Protein AF-A0A8B6F0G3-F1 (afdb_monomer_lite)

Sequence (150 aa):
MNGSKSFSSPQLLGNAYDHCHSFLTDDELFGILKAAKFDYAIVDYAPFVCYEILANKLSLPFILSSAHCDPSLHRTPFNPAYMPVLWSGYTEKMAFLERMINTVLYTIHLIKPTMPSFGNLVDKYVPKKPFMSNSELKSSVLLHIIEEGF

Secondary structure (DSSP, 8-state):
--------HHHHHHHHHHHHHHHHT-HHHHHHHHHHT-S-EEEE--TT-HHHHHHHHTT--EEEEESS--TTTS-----TTTSPPTTS---S---HHHHHHHHHHHHHHHHS-SS----SHHHHH-TTS----HHHHHHT-S-EEE----

Organism: Mytilus galloprovincialis (NCBI:txid29158)

InterPro domains:
  IPR002213 UDP-glucuronosyl/UDP-glucosyltransferase [PF00201] (15-106)
  IPR050271 UDP-glycosyltransferase [PTHR48043] (17-137)

pLDDT: mean 70.91, std 16.56, range [28.5, 93.44]

Structure (mmCIF, N/CA/C/O backbone):
data_AF-A0A8B6F0G3-F1
#
_entry.id   AF-A0A8B6F0G3-F1
#
loop_
_atom_site.group_PDB
_atom_site.id
_atom_site.type_symbol
_atom_site.label_atom_id
_atom_site.label_alt_id
_atom_site.label_comp_id
_atom_site.label_asym_id
_atom_site.label_entity_id
_atom_site.label_seq_id
_atom_site.pdbx_PDB_ins_code
_atom_site.Cartn_x
_atom_site.Cartn_y
_atom_site.Cartn_z
_atom_site.occupancy
_atom_site.B_iso_or_equiv
_atom_site.auth_seq_id
_atom_site.auth_comp_id
_atom_site.auth_asym_id
_atom_site.auth_atom_id
_atom_site.pdbx_PDB_model_num
ATOM 1 N N . MET A 1 1 ? -6.217 17.014 -32.799 1.00 32.78 1 MET A N 1
ATOM 2 C CA . MET A 1 1 ? -5.733 17.797 -31.643 1.00 32.78 1 MET A CA 1
ATOM 3 C C . MET A 1 1 ? -6.685 17.556 -30.485 1.00 32.78 1 MET A C 1
ATOM 5 O O . MET A 1 1 ? -7.748 18.150 -30.463 1.00 32.78 1 MET A O 1
ATOM 9 N N . ASN A 1 2 ? -6.363 16.636 -29.580 1.00 28.50 2 ASN A N 1
ATOM 10 C CA . ASN A 1 2 ? -6.977 16.592 -28.256 1.00 28.50 2 ASN A CA 1
ATOM 11 C C . ASN A 1 2 ? -5.899 16.079 -27.310 1.00 28.50 2 ASN A C 1
ATOM 13 O O . ASN A 1 2 ? -5.393 14.973 -27.482 1.00 28.50 2 ASN A O 1
ATOM 17 N N . GLY A 1 3 ? -5.448 16.975 -26.435 1.00 31.20 3 GLY A N 1
ATOM 18 C CA . GLY A 1 3 ? -4.259 16.799 -25.620 1.00 31.20 3 GLY A CA 1
ATOM 19 C C . GLY A 1 3 ? -4.415 15.624 -24.670 1.00 31.20 3 GLY A C 1
ATOM 20 O O . GLY A 1 3 ? -5.228 15.670 -23.748 1.00 31.20 3 GLY A O 1
ATOM 21 N N . SER A 1 4 ? -3.588 14.601 -24.873 1.00 32.34 4 SER A N 1
ATOM 22 C CA . SER A 1 4 ? -3.201 13.665 -23.829 1.00 32.34 4 SER A CA 1
ATOM 23 C C . SER A 1 4 ? -2.630 14.491 -22.679 1.00 32.34 4 SER A C 1
ATOM 25 O O . SER A 1 4 ? -1.503 14.988 -22.760 1.00 32.34 4 SER A O 1
ATOM 27 N N . LYS A 1 5 ? -3.436 14.723 -21.639 1.00 35.50 5 LYS A N 1
ATOM 28 C CA . LYS A 1 5 ? -2.950 15.330 -20.403 1.00 35.50 5 LYS A CA 1
ATOM 29 C C . LYS A 1 5 ? -1.863 14.402 -19.873 1.00 35.50 5 LYS A C 1
ATOM 31 O O . LYS A 1 5 ? -2.155 13.291 -19.445 1.00 35.50 5 LYS A O 1
ATOM 36 N N . SER A 1 6 ? -0.615 14.846 -19.997 1.00 38.31 6 SER A N 1
ATOM 37 C CA . SER A 1 6 ? 0.548 14.180 -19.426 1.00 38.31 6 SER A CA 1
ATOM 38 C C . SER A 1 6 ? 0.308 14.042 -17.926 1.00 38.31 6 SER A C 1
ATOM 40 O O . SER A 1 6 ? 0.235 15.033 -17.199 1.00 38.31 6 SER A O 1
ATOM 42 N N . PHE A 1 7 ? 0.070 12.809 -17.496 1.00 39.47 7 PHE A N 1
ATOM 43 C CA . PHE A 1 7 ? -0.225 12.447 -16.122 1.00 39.47 7 PHE A CA 1
ATOM 44 C C . PHE A 1 7 ? 1.086 12.465 -15.336 1.00 39.47 7 PHE A C 1
ATOM 46 O O . PHE A 1 7 ? 1.816 11.480 -15.271 1.00 39.47 7 PHE A O 1
ATOM 53 N N . SER A 1 8 ? 1.450 13.638 -14.823 1.00 36.03 8 SER A N 1
ATOM 54 C CA . SER A 1 8 ? 2.697 13.824 -14.088 1.00 36.03 8 SER A CA 1
ATOM 55 C C . SER A 1 8 ? 2.606 13.187 -12.696 1.00 36.03 8 SER A C 1
ATOM 57 O O . SER A 1 8 ? 1.748 13.562 -11.892 1.00 36.03 8 SER A O 1
ATOM 59 N N . SER A 1 9 ? 3.533 12.273 -12.400 1.00 47.19 9 SER A N 1
ATOM 60 C CA . SER A 1 9 ? 3.663 11.510 -11.147 1.00 47.19 9 SER A CA 1
ATOM 61 C C . SER A 1 9 ? 3.562 12.290 -9.816 1.00 47.19 9 SER A C 1
ATOM 63 O O . SER A 1 9 ? 3.089 11.694 -8.849 1.00 47.19 9 SER A O 1
ATOM 65 N N . PRO A 1 10 ? 3.908 13.592 -9.697 1.00 44.97 10 PRO A N 1
ATOM 66 C CA . PRO A 1 10 ? 3.773 14.317 -8.427 1.00 44.97 10 PRO A CA 1
ATOM 67 C C . PRO A 1 10 ? 2.319 14.632 -8.036 1.00 44.97 10 PRO A C 1
ATOM 69 O O . PRO A 1 10 ? 2.004 14.704 -6.852 1.00 44.97 10 PRO A O 1
ATOM 72 N N . GLN A 1 11 ? 1.421 14.805 -9.013 1.00 48.41 11 GLN A N 1
ATOM 73 C CA . GLN A 1 11 ? 0.009 15.152 -8.764 1.00 48.41 11 GLN A CA 1
ATOM 74 C C . GLN A 1 11 ? -0.790 13.939 -8.266 1.00 48.41 11 GLN A C 1
ATOM 76 O O . GLN A 1 11 ? -1.643 14.063 -7.394 1.00 48.41 11 GLN A O 1
ATOM 81 N N . LEU A 1 12 ? -0.450 12.753 -8.773 1.00 51.72 12 LEU A N 1
ATOM 82 C CA . LEU A 1 12 ? -0.933 11.457 -8.290 1.00 51.72 12 LEU A CA 1
ATOM 83 C C . LEU A 1 12 ? -0.688 11.259 -6.789 1.00 51.72 12 LEU A C 1
ATOM 85 O O . LEU A 1 12 ? -1.574 10.822 -6.061 1.00 51.72 12 LEU A O 1
ATOM 89 N N . LEU A 1 13 ? 0.526 11.589 -6.343 1.00 54.00 13 LEU A N 1
ATOM 90 C CA . LEU A 1 13 ? 0.979 11.368 -4.972 1.00 54.00 13 LEU A CA 1
ATOM 91 C C . LEU A 1 13 ? 0.310 12.313 -3.969 1.00 54.00 13 LEU A C 1
ATOM 93 O O . LEU A 1 13 ? -0.050 11.874 -2.879 1.00 54.00 13 LEU A O 1
ATOM 97 N N . GLY A 1 14 ? 0.109 13.582 -4.342 1.00 59.53 14 GLY A N 1
ATOM 98 C CA . GLY A 1 14 ? -0.626 14.546 -3.514 1.00 59.53 14 GLY A CA 1
ATOM 99 C C . GLY A 1 14 ? -2.089 14.142 -3.321 1.00 59.53 14 GLY A C 1
ATOM 100 O O . GLY A 1 14 ? -2.558 14.036 -2.191 1.00 59.53 14 GLY A O 1
ATOM 101 N N . ASN A 1 15 ? -2.771 13.793 -4.417 1.00 65.56 15 ASN A N 1
ATOM 102 C CA . ASN A 1 15 ? -4.175 13.376 -4.379 1.00 65.56 15 ASN A CA 1
ATOM 103 C C . ASN A 1 15 ? -4.394 12.111 -3.537 1.00 65.56 15 ASN A C 1
ATOM 105 O O . ASN A 1 15 ? -5.411 11.979 -2.861 1.00 65.56 15 ASN A O 1
ATOM 109 N N . ALA A 1 16 ? -3.444 11.176 -3.569 1.00 67.69 16 ALA A N 1
ATOM 110 C CA . ALA A 1 16 ? -3.548 9.940 -2.810 1.00 67.69 16 ALA A CA 1
ATOM 111 C C . ALA A 1 16 ? -3.417 10.147 -1.294 1.00 67.69 16 ALA A C 1
ATOM 113 O O . ALA A 1 16 ? -4.146 9.513 -0.532 1.00 67.69 16 ALA A O 1
ATOM 114 N N . TYR A 1 17 ? -2.530 11.044 -0.847 1.00 75.38 17 TYR A N 1
ATOM 115 C CA . TYR A 1 17 ? -2.412 11.379 0.574 1.00 75.38 17 TYR A CA 1
ATOM 116 C C . TYR A 1 17 ? -3.685 12.049 1.098 1.00 75.38 17 TYR A C 1
ATOM 118 O O . TYR A 1 17 ? -4.180 11.666 2.157 1.00 75.38 17 TYR A O 1
ATOM 126 N N . ASP A 1 18 ? -4.239 13.006 0.353 1.00 78.81 18 ASP A N 1
ATOM 127 C CA . ASP A 1 18 ? -5.466 13.697 0.757 1.00 78.81 18 ASP A CA 1
ATOM 128 C C . ASP A 1 18 ? -6.652 12.729 0.807 1.00 78.81 18 ASP A C 1
ATOM 130 O O . ASP A 1 18 ? -7.406 12.719 1.779 1.00 78.81 18 ASP A O 1
ATOM 134 N N . HIS A 1 19 ? -6.760 11.834 -0.181 1.00 78.69 19 HIS A N 1
ATOM 135 C CA . HIS A 1 19 ? -7.772 10.781 -0.188 1.00 78.69 19 HIS A CA 1
ATOM 136 C C . HIS A 1 19 ? -7.639 9.847 1.023 1.00 78.69 19 HIS A C 1
ATOM 138 O O . HIS A 1 19 ? -8.616 9.582 1.722 1.00 78.69 19 HIS A O 1
ATOM 144 N N . CYS A 1 20 ? -6.414 9.406 1.316 1.00 81.12 20 CYS A N 1
ATOM 145 C CA . CYS A 1 20 ? -6.098 8.602 2.492 1.00 81.12 20 CYS A CA 1
ATOM 146 C C . CYS A 1 20 ? -6.469 9.314 3.795 1.00 81.12 20 CYS A C 1
ATOM 148 O O . CYS A 1 20 ? -7.050 8.712 4.695 1.00 81.12 20 CYS A O 1
ATOM 150 N N . HIS A 1 21 ? -6.142 10.605 3.898 1.00 84.38 21 HIS A N 1
ATOM 151 C CA . HIS A 1 21 ? -6.440 11.410 5.070 1.00 84.38 21 HIS A CA 1
ATOM 152 C C . HIS A 1 21 ? -7.946 11.508 5.297 1.00 84.38 21 HIS A C 1
A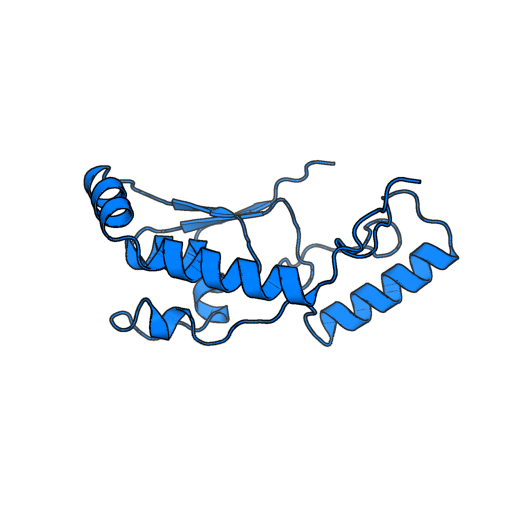TOM 154 O O . HIS A 1 21 ? -8.402 11.111 6.366 1.00 84.38 21 HIS A O 1
ATOM 160 N N . SER A 1 22 ? -8.704 11.955 4.290 1.00 84.38 22 SER A N 1
ATOM 161 C CA . SER A 1 22 ? -10.162 12.082 4.377 1.00 84.38 22 SER A CA 1
ATOM 162 C C . SER A 1 22 ? -10.818 10.766 4.785 1.00 84.38 22 SER A C 1
ATOM 164 O O . SER A 1 22 ? -11.647 10.750 5.690 1.00 84.38 22 SER A O 1
ATOM 166 N N . PHE A 1 23 ? -10.382 9.660 4.183 1.00 85.31 23 PHE A N 1
ATOM 167 C CA . PHE A 1 23 ? -10.899 8.327 4.468 1.00 85.31 23 PHE A CA 1
ATOM 168 C C . PHE A 1 23 ? -10.599 7.856 5.901 1.00 85.31 23 PHE A C 1
ATOM 170 O O . PHE A 1 23 ? -11.465 7.310 6.581 1.00 85.31 23 PHE A O 1
ATOM 177 N N . LEU A 1 24 ? -9.388 8.103 6.410 1.00 86.94 24 LEU A N 1
ATOM 178 C CA . LEU A 1 24 ? -8.988 7.703 7.766 1.00 86.94 24 LEU A CA 1
ATOM 179 C C . LEU A 1 24 ? -9.581 8.587 8.876 1.00 86.94 24 LEU A C 1
ATOM 181 O O . LEU A 1 24 ? -9.561 8.186 10.049 1.00 86.94 24 LEU A O 1
ATOM 185 N N . THR A 1 25 ? -10.105 9.764 8.530 1.00 88.38 25 THR A N 1
ATOM 186 C CA . THR A 1 25 ? -10.754 10.706 9.458 1.00 88.38 25 THR A CA 1
ATOM 187 C C . THR A 1 25 ? -12.283 10.688 9.416 1.00 88.38 25 THR A C 1
ATOM 189 O O . THR A 1 25 ? -12.901 11.428 10.172 1.00 88.38 25 THR A O 1
ATOM 192 N N . ASP A 1 26 ? -12.899 9.866 8.565 1.00 90.00 26 ASP A N 1
ATOM 193 C CA . ASP A 1 26 ? -14.359 9.797 8.426 1.00 90.00 26 ASP A CA 1
ATOM 194 C C . ASP A 1 26 ? -15.008 8.967 9.549 1.00 90.00 26 ASP A C 1
ATOM 196 O O . ASP A 1 26 ? -15.114 7.741 9.475 1.00 90.00 26 ASP A O 1
ATOM 200 N N . ASP A 1 27 ? -15.445 9.637 10.615 1.00 89.25 27 ASP A N 1
ATOM 201 C CA . ASP A 1 27 ? -16.064 8.982 11.771 1.00 89.25 27 ASP A CA 1
ATOM 202 C C . ASP A 1 27 ? -17.416 8.310 11.459 1.00 89.25 27 ASP A C 1
ATOM 204 O O . ASP A 1 27 ? -17.762 7.322 12.116 1.00 89.25 27 ASP A O 1
ATOM 208 N N . GLU A 1 28 ? -18.165 8.788 10.457 1.00 92.88 28 GLU A N 1
ATOM 209 C CA . GLU A 1 28 ? -19.439 8.184 10.042 1.00 92.88 28 GLU A CA 1
ATOM 210 C C . GLU A 1 28 ? -19.188 6.805 9.425 1.00 92.88 28 GLU A C 1
ATOM 212 O O . GLU A 1 28 ? -19.789 5.807 9.843 1.00 92.88 28 GLU A O 1
ATOM 217 N N . LEU A 1 29 ? -18.210 6.726 8.519 1.00 89.81 29 LEU A N 1
ATOM 218 C CA . LEU A 1 29 ? -17.751 5.470 7.938 1.00 89.81 29 LEU A CA 1
ATOM 219 C C . LEU A 1 29 ? -17.307 4.480 9.025 1.00 89.81 29 LEU A C 1
ATOM 221 O O . LEU A 1 29 ? -17.733 3.321 9.023 1.00 89.81 29 LEU A O 1
ATOM 225 N N . PHE A 1 30 ? -16.489 4.918 9.990 1.00 89.62 30 PHE A N 1
ATOM 226 C CA . PHE A 1 30 ? -16.067 4.050 11.098 1.00 89.62 30 PHE A CA 1
ATOM 227 C C . PHE A 1 30 ? -17.247 3.577 11.955 1.00 89.62 30 PHE A C 1
ATOM 229 O O . PHE A 1 30 ? -17.213 2.450 12.456 1.00 89.62 30 PHE A O 1
ATOM 236 N N . GLY A 1 31 ? -18.277 4.406 12.135 1.00 90.69 31 GLY A N 1
ATOM 237 C CA . GLY A 1 31 ? -19.507 4.034 12.830 1.00 90.69 31 GLY A CA 1
ATOM 238 C C . GLY A 1 31 ? -20.240 2.892 12.127 1.00 90.69 31 GLY A C 1
ATOM 239 O O . GLY A 1 31 ? -20.549 1.878 12.758 1.00 90.69 31 GLY A O 1
ATOM 240 N N . ILE A 1 32 ? -20.439 3.018 10.813 1.00 92.94 32 ILE A N 1
ATOM 241 C CA . ILE A 1 32 ? -21.101 2.005 9.979 1.00 92.94 32 ILE A CA 1
ATOM 242 C C . ILE A 1 32 ? -20.307 0.693 9.986 1.00 92.94 32 ILE A C 1
ATOM 244 O O . ILE A 1 32 ? -20.866 -0.372 10.254 1.00 92.94 32 ILE A O 1
ATOM 248 N N . LEU A 1 33 ? -18.991 0.760 9.760 1.00 91.12 33 LEU A N 1
ATOM 249 C CA . LEU A 1 33 ? -18.130 -0.425 9.700 1.00 91.12 33 LEU A CA 1
ATOM 250 C C . LEU A 1 33 ? -18.063 -1.170 11.041 1.00 91.12 33 LEU A C 1
ATOM 252 O O . LEU A 1 33 ? -18.080 -2.400 11.063 1.00 91.12 33 LEU A O 1
ATOM 256 N N . LYS A 1 34 ? -18.041 -0.450 12.172 1.00 89.69 34 LYS A N 1
ATOM 257 C CA . LYS A 1 34 ? -18.102 -1.071 13.508 1.00 89.69 34 LYS A CA 1
ATOM 258 C C . LYS A 1 34 ? -19.463 -1.700 13.792 1.00 89.69 34 LYS A C 1
ATOM 260 O O . LYS A 1 34 ? -19.517 -2.771 14.394 1.00 89.69 34 LYS A O 1
ATOM 265 N N . ALA A 1 35 ? -20.552 -1.055 13.375 1.00 92.88 35 ALA A N 1
ATOM 266 C CA . ALA A 1 35 ? -21.903 -1.577 13.565 1.00 92.88 35 ALA A CA 1
ATOM 267 C C . ALA A 1 35 ? -22.147 -2.867 12.766 1.00 92.88 35 ALA A C 1
ATOM 269 O O . ALA A 1 35 ? -22.863 -3.749 13.240 1.00 92.88 35 ALA A O 1
ATOM 270 N N . ALA A 1 36 ? -21.512 -2.996 11.599 1.00 92.12 36 ALA A N 1
ATOM 271 C CA . ALA A 1 36 ? -21.607 -4.171 10.742 1.00 92.12 36 ALA A CA 1
ATOM 272 C C . ALA A 1 36 ? -20.937 -5.436 11.321 1.00 92.12 36 ALA A C 1
ATOM 274 O O . ALA A 1 36 ? -21.299 -6.533 10.910 1.00 92.12 36 ALA A O 1
ATOM 275 N N . LYS A 1 37 ? -20.021 -5.302 12.298 1.00 90.75 37 LYS A N 1
ATOM 276 C CA . LYS A 1 37 ? -19.352 -6.418 13.003 1.00 90.75 37 LYS A CA 1
ATOM 277 C C . LYS A 1 37 ? -18.692 -7.445 12.068 1.00 90.75 37 LYS A C 1
ATOM 279 O O . LYS A 1 37 ? -18.941 -8.640 12.178 1.00 90.75 37 LYS A O 1
ATOM 284 N N . PHE A 1 38 ? -17.847 -6.975 11.157 1.00 91.38 38 PHE A N 1
ATOM 285 C CA . PHE A 1 38 ? -17.035 -7.861 10.322 1.00 91.38 38 PHE A CA 1
ATOM 286 C C . PHE A 1 38 ? -16.014 -8.651 11.153 1.00 91.38 38 PHE A C 1
ATOM 288 O O . PHE A 1 38 ? -15.509 -8.145 12.152 1.00 91.38 38 PHE A O 1
ATOM 295 N N . ASP A 1 39 ? -15.677 -9.860 10.706 1.00 88.00 39 ASP A N 1
ATOM 296 C CA . ASP A 1 39 ? -14.684 -10.721 11.363 1.00 88.00 39 ASP A CA 1
ATOM 297 C C . ASP A 1 39 ? -13.261 -10.518 10.815 1.00 88.00 39 ASP A C 1
ATOM 299 O O . ASP A 1 39 ? -12.278 -10.734 11.523 1.00 88.00 39 ASP A O 1
ATOM 303 N N . TYR A 1 40 ? -13.135 -10.095 9.554 1.00 85.00 40 TYR A N 1
ATOM 304 C CA . TYR A 1 40 ? -11.862 -9.846 8.876 1.00 85.00 40 TYR A CA 1
ATOM 305 C C . TYR A 1 40 ? -12.018 -8.790 7.778 1.00 85.00 40 TYR A C 1
ATOM 307 O O . TYR A 1 40 ? -13.111 -8.572 7.255 1.00 85.00 40 TYR A O 1
ATOM 315 N N . ALA A 1 41 ? -10.914 -8.139 7.417 1.00 86.38 41 ALA A N 1
ATOM 316 C CA . ALA A 1 41 ? -10.846 -7.206 6.297 1.00 86.38 41 ALA A CA 1
ATOM 317 C C . ALA A 1 41 ? -10.011 -7.800 5.156 1.00 86.38 41 ALA A C 1
ATOM 319 O O . ALA A 1 41 ? -8.957 -8.382 5.393 1.00 86.38 41 ALA A O 1
ATOM 320 N N . ILE A 1 42 ? -10.454 -7.630 3.914 1.00 85.88 42 ILE A N 1
ATOM 321 C CA . ILE A 1 42 ? -9.628 -7.889 2.731 1.00 85.88 42 ILE A CA 1
ATOM 322 C C . ILE A 1 42 ? -9.298 -6.526 2.144 1.00 85.88 42 ILE A C 1
ATOM 324 O O . ILE A 1 42 ? -10.204 -5.755 1.831 1.00 85.88 42 ILE A O 1
ATOM 328 N N . VAL A 1 43 ? -8.012 -6.208 2.071 1.00 82.88 43 VAL A N 1
ATOM 329 C CA . VAL A 1 43 ? -7.527 -4.888 1.671 1.00 82.88 43 VAL A CA 1
ATOM 330 C C . VAL A 1 43 ? -6.543 -5.031 0.527 1.00 82.88 43 VAL A C 1
ATOM 332 O O . VAL A 1 43 ? -5.680 -5.902 0.564 1.00 82.88 43 VAL A O 1
ATOM 335 N N . ASP A 1 44 ? -6.696 -4.202 -0.501 1.00 78.19 44 ASP A N 1
ATOM 336 C CA . ASP A 1 44 ? -5.782 -4.206 -1.639 1.00 78.19 44 ASP A CA 1
ATOM 337 C C . ASP A 1 44 ? -4.443 -3.555 -1.254 1.00 78.19 44 ASP A C 1
ATOM 339 O O . ASP A 1 44 ? -4.417 -2.572 -0.501 1.00 78.19 44 ASP A O 1
ATOM 343 N N . TYR A 1 45 ? -3.331 -4.087 -1.757 1.00 68.75 45 TYR A N 1
ATOM 344 C CA . TYR A 1 45 ? -2.008 -3.520 -1.543 1.00 68.75 45 TYR A CA 1
ATOM 345 C C . TYR A 1 45 ? -1.882 -2.234 -2.350 1.00 68.75 45 TYR A C 1
ATOM 347 O O . TYR A 1 45 ? -1.574 -2.222 -3.542 1.00 68.75 45 TYR A O 1
ATOM 355 N N . ALA A 1 46 ? -2.077 -1.119 -1.660 1.00 66.56 46 ALA A N 1
ATOM 356 C CA . ALA A 1 46 ? -1.804 0.197 -2.193 1.00 66.56 46 ALA A CA 1
ATOM 357 C C . ALA A 1 46 ? -0.488 0.733 -1.615 1.00 66.56 46 ALA A C 1
ATOM 359 O O . ALA A 1 46 ? -0.178 0.526 -0.440 1.00 66.56 46 ALA A O 1
ATOM 360 N N . PRO A 1 47 ? 0.270 1.526 -2.384 1.00 58.16 47 PRO A N 1
ATOM 361 C CA . PRO A 1 47 ? 1.530 2.106 -1.914 1.00 58.16 47 PRO A CA 1
ATOM 362 C C . PRO A 1 47 ? 1.383 3.057 -0.713 1.00 58.16 47 PRO A C 1
ATOM 364 O O . PRO A 1 47 ? 2.381 3.440 -0.109 1.00 58.16 47 PRO A O 1
ATOM 367 N N . PHE A 1 48 ? 0.155 3.442 -0.356 1.00 67.75 48 PHE A N 1
ATOM 368 C CA . PHE A 1 48 ? -0.140 4.431 0.680 1.00 67.75 48 PHE A CA 1
ATOM 369 C C . PHE A 1 48 ? -0.481 3.821 2.055 1.00 67.75 48 PHE A C 1
ATOM 371 O O . PHE A 1 48 ? -0.678 4.574 3.003 1.00 67.75 48 PHE A O 1
ATOM 378 N N . VAL A 1 49 ? -0.536 2.485 2.190 1.00 73.44 49 VAL A N 1
ATOM 379 C CA . VAL A 1 49 ? -0.784 1.742 3.455 1.00 73.44 49 VAL A CA 1
ATOM 380 C C . VAL A 1 49 ? -2.105 2.126 4.174 1.00 73.44 49 VAL A C 1
ATOM 382 O O . VAL A 1 49 ? -2.335 1.834 5.347 1.00 73.44 49 VAL A O 1
ATOM 385 N N . CYS A 1 50 ? -3.003 2.841 3.491 1.00 79.56 50 CYS A N 1
ATOM 386 C CA . CYS A 1 50 ? -4.202 3.437 4.087 1.00 79.56 50 CYS A CA 1
ATOM 387 C C . CYS A 1 50 ? -5.232 2.389 4.498 1.00 79.56 50 CYS A C 1
ATOM 389 O O . CYS A 1 50 ? -5.901 2.534 5.522 1.00 79.56 50 CYS A O 1
ATOM 391 N N . TYR A 1 51 ? -5.362 1.334 3.698 1.00 81.62 51 TYR A N 1
ATOM 392 C CA . TYR A 1 51 ? -6.352 0.291 3.920 1.00 81.62 51 TYR A CA 1
ATOM 393 C C . TYR A 1 51 ? -5.938 -0.625 5.076 1.00 81.62 51 TYR A C 1
ATOM 395 O O . TYR A 1 51 ? -6.766 -1.007 5.902 1.00 81.62 51 TYR A O 1
ATOM 403 N N . GLU A 1 52 ? -4.643 -0.888 5.217 1.00 80.31 52 GLU A N 1
ATOM 404 C CA . GLU A 1 52 ? -4.074 -1.607 6.352 1.00 80.31 52 GLU A CA 1
ATOM 405 C C . GLU A 1 52 ? -4.246 -0.805 7.648 1.00 80.31 52 GLU A C 1
ATOM 407 O O . GLU A 1 52 ? -4.636 -1.361 8.676 1.00 80.31 52 GLU A O 1
ATOM 412 N N . ILE A 1 53 ? -4.040 0.519 7.603 1.00 82.31 53 ILE A N 1
ATOM 413 C CA . ILE A 1 53 ? -4.306 1.413 8.741 1.00 82.31 53 ILE A CA 1
ATOM 414 C C . ILE A 1 53 ? -5.795 1.406 9.109 1.00 82.31 53 ILE A C 1
ATOM 416 O O . ILE A 1 53 ? -6.122 1.351 10.297 1.00 82.31 53 ILE A O 1
ATOM 420 N N . LEU A 1 54 ? -6.701 1.427 8.125 1.00 86.00 54 LEU A N 1
ATOM 421 C CA . LEU A 1 54 ? -8.145 1.324 8.354 1.00 86.00 54 LEU A CA 1
ATOM 422 C C . LEU A 1 54 ? -8.487 0.031 9.106 1.00 86.00 54 LEU A C 1
ATOM 424 O O . LEU A 1 54 ? -9.124 0.081 10.163 1.00 86.00 54 LEU A O 1
ATOM 428 N N . ALA A 1 55 ? -8.059 -1.116 8.573 1.00 85.81 55 ALA A N 1
ATOM 429 C CA . ALA A 1 55 ? -8.333 -2.417 9.174 1.00 85.81 55 ALA A CA 1
ATOM 430 C C . ALA A 1 55 ? -7.754 -2.505 10.592 1.00 85.81 55 ALA A C 1
ATOM 432 O O . ALA A 1 55 ? -8.424 -2.954 11.528 1.00 85.81 55 ALA A O 1
ATOM 433 N N . ASN A 1 56 ? -6.550 -1.960 10.783 1.00 83.69 56 ASN A N 1
ATOM 434 C CA . ASN A 1 56 ? -5.937 -1.868 12.094 1.00 83.69 56 ASN A CA 1
ATOM 435 C C . ASN A 1 56 ? -6.753 -0.970 13.045 1.00 83.69 56 ASN A C 1
ATOM 437 O O . ASN A 1 56 ? -7.023 -1.374 14.175 1.00 83.69 56 ASN A O 1
ATOM 441 N N . LYS A 1 57 ? -7.235 0.201 12.615 1.00 84.62 57 LYS A N 1
ATOM 442 C CA . LYS A 1 57 ? -8.077 1.093 13.439 1.00 84.62 57 LYS A CA 1
ATOM 443 C C . LYS A 1 57 ? -9.418 0.446 13.824 1.00 84.62 57 LYS A C 1
ATOM 445 O O . LYS A 1 57 ? -9.933 0.715 14.911 1.00 84.62 57 LYS A O 1
ATOM 450 N N . LEU A 1 58 ? -9.945 -0.456 12.994 1.00 86.19 58 LEU A N 1
ATOM 451 C CA . LEU A 1 58 ? -11.118 -1.289 13.297 1.00 86.19 58 LEU A CA 1
ATOM 452 C C . LEU A 1 58 ? -10.802 -2.505 14.184 1.00 86.19 58 LEU A C 1
ATOM 454 O O . LEU A 1 58 ? -11.719 -3.157 14.669 1.00 86.19 58 LEU A O 1
ATOM 458 N N . SER A 1 59 ? -9.522 -2.772 14.460 1.00 86.00 59 SER A N 1
ATOM 459 C CA . SER A 1 59 ? -9.044 -3.969 15.167 1.00 86.00 59 SER A CA 1
ATOM 460 C C . SER A 1 59 ? -9.459 -5.276 14.497 1.00 86.00 59 SER A C 1
ATOM 462 O O . SER A 1 59 ? -9.692 -6.270 15.179 1.00 86.00 59 SER A O 1
ATOM 464 N N . LEU A 1 60 ? -9.516 -5.266 13.166 1.00 85.19 60 LEU A N 1
ATOM 465 C CA . LEU A 1 60 ? -9.785 -6.454 12.376 1.00 85.19 60 LEU A CA 1
ATOM 466 C C . LEU A 1 60 ? -8.471 -7.104 11.938 1.00 85.19 60 LEU A C 1
ATOM 468 O O . LEU A 1 60 ? -7.538 -6.390 11.552 1.00 85.19 60 LEU A O 1
ATOM 472 N N . PRO A 1 61 ? -8.386 -8.444 11.955 1.00 84.31 61 PRO A N 1
ATOM 473 C CA . PRO A 1 61 ? -7.368 -9.127 11.180 1.00 84.31 61 PRO A CA 1
ATOM 474 C C . PRO A 1 61 ? -7.587 -8.813 9.697 1.00 84.31 61 PRO A C 1
ATOM 476 O O . PRO A 1 61 ? -8.728 -8.762 9.231 1.00 84.31 61 PRO A O 1
ATOM 479 N N . PHE A 1 62 ? -6.504 -8.595 8.955 1.00 81.19 62 PHE A N 1
ATOM 480 C CA . PHE A 1 62 ? -6.594 -8.254 7.541 1.00 81.19 62 PHE A CA 1
ATOM 481 C C . PHE A 1 62 ? -5.776 -9.185 6.653 1.00 81.19 62 PHE A C 1
ATOM 483 O O . PHE A 1 62 ? -4.728 -9.711 7.036 1.00 81.19 62 PHE A O 1
ATOM 490 N N . ILE A 1 63 ? -6.314 -9.386 5.457 1.00 83.00 63 ILE A N 1
ATOM 491 C CA . ILE A 1 63 ? -5.745 -10.137 4.347 1.00 83.00 63 ILE A CA 1
ATOM 492 C C . ILE A 1 63 ? -5.361 -9.109 3.294 1.00 83.00 63 ILE A C 1
ATOM 494 O O . ILE A 1 63 ? -6.195 -8.286 2.912 1.00 83.00 63 ILE A O 1
ATOM 498 N N . LEU A 1 64 ? -4.116 -9.155 2.830 1.00 76.44 64 LEU A N 1
ATOM 499 C CA . LEU A 1 64 ? -3.687 -8.319 1.716 1.00 76.44 64 LEU A CA 1
ATOM 500 C C . LEU A 1 64 ? -4.031 -9.028 0.414 1.00 76.44 64 LEU A C 1
ATOM 502 O O . LEU A 1 64 ? -3.499 -10.102 0.146 1.00 76.44 64 LEU A O 1
ATOM 506 N N . SER A 1 65 ? -4.907 -8.432 -0.384 1.00 75.62 65 SER A N 1
ATOM 507 C CA . SER A 1 65 ? -5.046 -8.776 -1.794 1.00 75.62 65 SER A CA 1
ATOM 508 C C . SER A 1 65 ? -4.128 -7.871 -2.605 1.00 75.62 65 SER A C 1
ATOM 510 O O . SER A 1 65 ? -3.891 -6.740 -2.204 1.00 75.62 65 SER A O 1
ATOM 512 N N . SER A 1 66 ? -3.563 -8.344 -3.704 1.00 69.56 66 SER A N 1
ATOM 513 C CA . SER A 1 66 ? -2.869 -7.475 -4.649 1.00 69.56 66 SER A CA 1
ATOM 514 C C . SER A 1 66 ? -2.976 -8.058 -6.044 1.00 69.56 66 SER A C 1
ATOM 516 O O . SER A 1 66 ? -2.574 -9.200 -6.273 1.00 69.56 66 SER A O 1
ATOM 518 N N . ALA A 1 67 ? -3.436 -7.250 -6.998 1.00 62.81 67 ALA A N 1
ATOM 519 C CA . ALA A 1 67 ? -3.271 -7.543 -8.425 1.00 62.81 67 ALA A CA 1
ATOM 520 C C . ALA A 1 67 ? -1.808 -7.361 -8.882 1.00 62.81 67 ALA A C 1
ATOM 522 O O . ALA A 1 67 ? -1.443 -7.637 -10.025 1.00 62.81 67 ALA A O 1
ATOM 523 N N . HIS A 1 68 ? -0.947 -6.850 -7.999 1.00 61.69 68 HIS A N 1
ATOM 524 C CA . HIS A 1 68 ? 0.437 -6.525 -8.292 1.00 61.69 68 HIS A CA 1
ATOM 525 C C . HIS A 1 68 ? 1.382 -7.315 -7.392 1.00 61.69 68 HIS A C 1
ATOM 527 O O . HIS A 1 68 ? 1.462 -7.106 -6.180 1.00 61.69 68 HIS A O 1
ATOM 533 N N . CYS A 1 69 ? 2.165 -8.197 -8.002 1.00 59.00 69 CYS A N 1
ATOM 534 C CA . CYS A 1 69 ? 3.269 -8.841 -7.316 1.00 59.00 69 CYS A CA 1
ATOM 535 C C . CYS A 1 69 ? 4.452 -7.864 -7.262 1.00 59.00 69 CYS A C 1
ATOM 537 O O . CYS A 1 69 ? 5.233 -7.786 -8.208 1.00 59.00 69 CYS A O 1
ATOM 539 N N . ASP A 1 70 ? 4.581 -7.101 -6.172 1.00 64.19 70 ASP A N 1
ATOM 540 C CA . ASP A 1 70 ? 5.807 -6.346 -5.895 1.00 64.19 70 ASP A CA 1
ATOM 541 C C . ASP A 1 70 ? 6.952 -7.346 -5.637 1.00 64.19 70 ASP A C 1
ATOM 543 O O . ASP A 1 70 ? 6.931 -8.037 -4.612 1.00 64.19 70 ASP A O 1
ATOM 547 N N . PRO A 1 71 ? 7.957 -7.452 -6.528 1.00 59.50 71 PRO A N 1
ATOM 548 C CA . PRO A 1 71 ? 9.024 -8.440 -6.387 1.00 59.50 71 PRO A CA 1
ATOM 549 C C . PRO A 1 71 ? 9.907 -8.215 -5.159 1.00 59.50 71 PRO A C 1
ATOM 551 O O . PRO A 1 71 ? 10.622 -9.119 -4.733 1.00 59.50 71 PRO A O 1
ATOM 554 N N . SER A 1 72 ? 9.905 -6.995 -4.611 1.00 58.94 72 SER A N 1
ATOM 555 C CA . SER A 1 72 ? 10.637 -6.682 -3.385 1.00 58.94 72 SER A CA 1
ATOM 556 C C . SER A 1 72 ? 9.923 -7.216 -2.141 1.00 58.94 72 SER A C 1
ATOM 558 O O . SER A 1 72 ? 10.575 -7.534 -1.146 1.00 58.94 72 SER A O 1
ATOM 560 N N . LEU A 1 73 ? 8.594 -7.344 -2.203 1.00 57.38 73 LEU A N 1
ATOM 561 C CA . LEU A 1 73 ? 7.754 -7.761 -1.082 1.00 57.38 73 LEU A CA 1
ATOM 562 C C . LEU A 1 73 ? 7.435 -9.256 -1.128 1.00 57.38 73 LEU A C 1
ATOM 564 O O . LEU A 1 73 ? 7.461 -9.943 -0.106 1.00 57.38 73 LEU A O 1
ATOM 568 N N . HIS A 1 74 ? 7.162 -9.768 -2.322 1.00 60.44 74 HIS A N 1
ATOM 569 C CA . HIS A 1 74 ? 6.840 -11.161 -2.557 1.00 60.44 74 HIS A CA 1
ATOM 570 C C . HIS A 1 74 ? 8.092 -11.843 -3.094 1.00 60.44 74 HIS A C 1
ATOM 572 O O . HIS A 1 74 ? 8.642 -11.420 -4.106 1.00 60.44 74 HIS A O 1
ATOM 578 N N . ARG A 1 75 ? 8.553 -12.917 -2.437 1.00 60.12 75 ARG A N 1
ATOM 579 C CA . ARG A 1 75 ? 9.704 -13.741 -2.872 1.00 60.12 75 ARG A CA 1
ATOM 580 C C . ARG A 1 75 ? 9.413 -14.534 -4.161 1.00 60.12 75 ARG A C 1
ATOM 582 O O . ARG A 1 75 ? 9.882 -15.657 -4.331 1.00 60.12 75 ARG A O 1
ATOM 589 N N . THR A 1 76 ? 8.597 -13.970 -5.037 1.00 63.69 76 THR A N 1
ATOM 590 C CA . THR A 1 76 ? 8.169 -14.514 -6.311 1.00 63.69 76 THR A CA 1
ATOM 591 C C . THR A 1 76 ? 9.244 -14.196 -7.348 1.00 63.69 76 THR A C 1
ATOM 593 O O . THR A 1 76 ? 9.690 -13.048 -7.438 1.00 63.69 76 THR A O 1
ATOM 596 N N . PRO A 1 77 ? 9.701 -15.182 -8.136 1.00 62.81 77 PRO A N 1
ATOM 597 C CA . PRO A 1 77 ? 10.677 -14.933 -9.187 1.00 62.81 77 PRO A CA 1
ATOM 598 C C . PRO A 1 77 ? 10.080 -13.990 -10.239 1.00 62.81 77 PRO A C 1
ATOM 600 O O . PRO A 1 77 ? 9.145 -14.354 -10.946 1.00 62.81 77 PRO A O 1
ATOM 603 N N . PHE A 1 78 ? 10.627 -12.778 -10.351 1.00 69.88 78 PHE A N 1
ATOM 604 C CA . PHE A 1 78 ? 10.225 -11.806 -11.368 1.00 69.88 78 PHE A CA 1
ATOM 605 C C . PHE A 1 78 ? 11.217 -11.813 -12.536 1.00 69.88 78 PHE A C 1
ATOM 607 O O . PHE A 1 78 ? 12.427 -11.930 -12.332 1.00 69.88 78 PHE A O 1
ATOM 614 N N . ASN A 1 79 ? 10.716 -11.677 -13.768 1.00 81.38 79 ASN A N 1
ATOM 615 C CA . ASN A 1 79 ? 11.560 -11.609 -14.960 1.00 81.38 79 ASN A CA 1
ATOM 616 C C . ASN A 1 79 ? 11.321 -10.298 -15.731 1.00 81.38 79 ASN A C 1
ATOM 618 O O . ASN A 1 79 ? 10.305 -10.184 -16.426 1.00 81.38 79 ASN A O 1
ATOM 622 N N . PRO A 1 80 ? 12.265 -9.338 -15.698 1.00 81.56 80 PRO A N 1
ATOM 623 C CA . PRO A 1 80 ? 12.121 -8.058 -16.391 1.00 81.56 80 PRO A CA 1
ATOM 624 C C . PRO A 1 80 ? 12.145 -8.187 -17.925 1.00 81.56 80 PRO A C 1
ATOM 626 O O . PRO A 1 80 ? 11.886 -7.217 -18.632 1.00 81.56 80 PRO A O 1
ATOM 629 N N . ALA A 1 81 ? 12.443 -9.367 -18.478 1.00 80.38 81 ALA A N 1
ATOM 630 C CA . ALA A 1 81 ? 12.370 -9.609 -19.916 1.00 80.38 81 ALA A CA 1
ATOM 631 C C . ALA A 1 81 ? 10.937 -9.835 -20.431 1.00 80.38 81 ALA A C 1
ATOM 633 O O . ALA A 1 81 ? 10.728 -9.755 -21.642 1.00 80.38 81 ALA A O 1
ATOM 634 N N . TYR A 1 82 ? 9.979 -10.139 -19.548 1.00 81.81 82 TYR A N 1
ATOM 635 C CA . TYR A 1 82 ? 8.582 -10.416 -19.914 1.00 81.81 82 TYR A CA 1
ATOM 636 C C . TYR A 1 82 ? 7.571 -9.627 -19.075 1.00 81.81 82 TYR A C 1
ATOM 638 O O . TYR A 1 82 ? 6.533 -9.241 -19.595 1.00 81.81 82 TYR A O 1
ATOM 646 N N . MET A 1 83 ? 7.874 -9.336 -17.809 1.00 83.62 83 MET A N 1
ATOM 647 C CA . MET A 1 83 ? 7.013 -8.513 -16.959 1.00 83.62 83 MET A CA 1
ATOM 648 C C . MET A 1 83 ? 7.393 -7.038 -17.103 1.00 83.62 83 MET A C 1
ATOM 650 O O . MET A 1 83 ? 8.528 -6.702 -16.770 1.00 83.62 83 MET A O 1
ATOM 654 N N . PRO A 1 84 ? 6.513 -6.156 -17.603 1.00 83.50 84 PRO A N 1
ATOM 655 C CA . PRO A 1 84 ? 6.784 -4.724 -17.676 1.00 83.50 84 PRO A CA 1
ATOM 656 C C . PRO A 1 84 ? 6.649 -4.043 -16.303 1.00 83.50 84 PRO A C 1
ATOM 658 O O . PRO A 1 84 ? 5.760 -4.363 -15.515 1.00 83.50 84 PRO A O 1
ATOM 661 N N . VAL A 1 85 ? 7.492 -3.042 -16.027 1.00 78.25 85 VAL A N 1
ATOM 662 C CA . VAL A 1 85 ? 7.327 -2.152 -14.869 1.00 78.25 85 VAL A CA 1
ATOM 663 C C . VAL A 1 85 ? 5.998 -1.409 -15.011 1.00 78.25 85 VAL A C 1
ATOM 665 O O . VAL A 1 85 ? 5.767 -0.761 -16.033 1.00 78.25 85 VAL A O 1
ATOM 668 N N . LEU A 1 86 ? 5.180 -1.427 -13.954 1.00 71.50 86 LEU A N 1
ATOM 669 C CA . LEU A 1 86 ? 3.804 -0.901 -13.903 1.00 71.50 86 LEU A CA 1
ATOM 670 C C . LEU A 1 86 ? 3.637 0.542 -14.434 1.00 71.50 86 LEU A C 1
ATOM 672 O O . LEU A 1 86 ? 2.581 0.907 -14.935 1.00 71.50 86 LEU A O 1
ATOM 676 N N . TRP A 1 87 ? 4.693 1.357 -14.378 1.00 72.75 87 TRP A N 1
ATOM 677 C CA . TRP A 1 87 ? 4.685 2.778 -14.766 1.00 72.75 87 TRP A CA 1
ATOM 678 C C . TRP A 1 87 ? 5.416 3.070 -16.082 1.00 72.75 87 TRP A C 1
ATOM 680 O O . TRP A 1 87 ? 5.547 4.229 -16.466 1.00 72.75 87 TRP A O 1
ATOM 690 N N . SER A 1 88 ? 5.946 2.044 -16.754 1.00 77.75 88 SER A N 1
ATOM 691 C CA . SER A 1 88 ? 6.727 2.206 -17.989 1.00 77.75 88 SER A CA 1
ATOM 692 C C . SER A 1 88 ? 5.858 2.365 -19.239 1.00 77.75 88 SER A C 1
ATOM 694 O O . SER A 1 88 ? 6.342 2.843 -20.262 1.00 77.75 88 SER A O 1
ATOM 696 N N . GLY A 1 89 ? 4.582 1.966 -19.166 1.00 80.25 89 GLY A N 1
ATOM 697 C CA . GLY A 1 89 ? 3.693 1.879 -20.327 1.00 80.25 89 GLY A CA 1
ATOM 698 C C . GLY A 1 89 ? 4.023 0.718 -21.273 1.00 80.25 89 GLY A C 1
ATOM 699 O O . GLY A 1 89 ? 3.407 0.611 -22.331 1.00 80.25 89 GLY A O 1
ATOM 700 N N . TYR A 1 90 ? 4.982 -0.143 -20.913 1.00 86.00 90 TYR A N 1
ATOM 701 C CA . TYR A 1 90 ? 5.285 -1.362 -21.654 1.00 86.00 90 TYR A CA 1
ATOM 702 C C . TYR A 1 90 ? 4.231 -2.446 -21.409 1.00 86.00 90 TYR A C 1
ATOM 704 O O . TYR A 1 90 ? 3.536 -2.449 -20.395 1.00 86.00 90 TYR A O 1
ATOM 712 N N . THR A 1 91 ? 4.140 -3.377 -22.355 1.00 84.19 91 THR A N 1
ATOM 713 C CA . THR A 1 91 ? 3.272 -4.564 -22.281 1.00 84.19 91 THR A CA 1
ATOM 714 C C . THR A 1 91 ? 4.123 -5.821 -22.118 1.00 84.19 91 THR A C 1
ATOM 716 O O . THR A 1 91 ? 5.349 -5.755 -22.148 1.00 84.19 91 THR A O 1
ATOM 719 N N . GLU A 1 92 ? 3.504 -6.992 -22.010 1.00 82.56 92 GLU A N 1
ATOM 720 C CA . GLU A 1 92 ? 4.193 -8.286 -22.077 1.00 82.56 92 GLU A CA 1
ATOM 721 C C . GLU A 1 92 ? 4.944 -8.506 -23.409 1.00 82.56 92 GLU A C 1
ATOM 723 O O . GLU A 1 92 ? 5.878 -9.311 -23.505 1.00 82.56 92 GLU A O 1
ATOM 728 N N . LYS A 1 93 ? 4.594 -7.739 -24.450 1.00 88.75 93 LYS A N 1
ATOM 729 C CA . LYS A 1 93 ? 5.262 -7.735 -25.756 1.00 88.75 93 LYS A CA 1
ATOM 730 C C . LYS A 1 93 ? 6.265 -6.585 -25.848 1.00 88.75 93 LYS A C 1
ATOM 732 O O . LYS A 1 93 ? 5.988 -5.559 -26.457 1.00 88.75 93 LYS A O 1
ATOM 737 N N . MET A 1 94 ? 7.455 -6.796 -25.285 1.00 90.25 94 MET A N 1
ATOM 738 C CA . MET A 1 94 ? 8.587 -5.861 -25.375 1.00 90.25 94 MET A CA 1
ATOM 739 C C . MET A 1 94 ? 9.625 -6.282 -26.423 1.00 90.25 94 MET A C 1
ATOM 741 O O . MET A 1 94 ? 10.061 -7.443 -26.449 1.00 90.25 94 MET A O 1
ATOM 745 N N . ALA A 1 95 ? 10.099 -5.318 -27.213 1.00 92.56 95 ALA A N 1
ATOM 746 C CA . ALA A 1 95 ? 11.301 -5.432 -28.034 1.00 92.56 95 ALA A CA 1
ATOM 747 C C . ALA A 1 95 ? 12.572 -5.483 -27.166 1.00 92.56 95 ALA A C 1
ATOM 749 O O . ALA A 1 95 ? 12.565 -5.137 -25.987 1.00 92.56 95 ALA A O 1
ATOM 750 N N . PHE A 1 96 ? 13.706 -5.889 -27.746 1.00 93.19 96 PHE A N 1
ATOM 751 C CA . PHE A 1 96 ? 14.958 -6.063 -26.996 1.00 93.19 96 PHE A CA 1
ATOM 752 C C . PHE A 1 96 ? 15.384 -4.811 -26.206 1.00 93.19 96 PHE A C 1
ATOM 754 O O . PHE A 1 96 ? 15.723 -4.914 -25.028 1.00 93.19 96 PHE A O 1
ATOM 761 N N . LEU A 1 97 ? 15.324 -3.625 -26.824 1.00 93.44 97 LEU A N 1
ATOM 762 C CA . LEU A 1 97 ? 15.676 -2.369 -26.152 1.00 93.44 97 LEU A CA 1
ATOM 763 C C . LEU A 1 97 ? 14.714 -2.032 -25.007 1.00 93.44 97 LEU A C 1
ATOM 765 O O . LEU A 1 97 ? 15.162 -1.608 -23.945 1.00 93.44 97 LEU A O 1
ATOM 769 N N . GLU A 1 98 ? 13.416 -2.271 -25.191 1.00 91.12 98 GLU A N 1
ATOM 770 C CA . GLU A 1 98 ? 12.407 -2.063 -24.148 1.00 91.12 98 GLU A CA 1
ATOM 771 C C . GLU A 1 98 ? 12.664 -2.992 -22.961 1.00 91.12 98 GLU A C 1
ATOM 773 O O . GLU A 1 98 ? 12.652 -2.530 -21.827 1.00 91.12 98 GLU A O 1
ATOM 778 N N . ARG A 1 99 ? 13.037 -4.258 -23.200 1.00 92.69 99 ARG A N 1
ATOM 779 C CA . ARG A 1 99 ? 13.438 -5.198 -22.134 1.00 92.69 99 ARG A CA 1
ATOM 780 C C . ARG A 1 99 ? 14.670 -4.721 -21.367 1.00 92.69 99 ARG A C 1
ATOM 782 O O . ARG A 1 99 ? 14.724 -4.869 -20.145 1.00 92.69 99 ARG A O 1
ATOM 789 N N . MET A 1 100 ? 15.659 -4.144 -22.055 1.00 92.38 100 MET A N 1
ATOM 790 C CA . MET A 1 100 ? 16.835 -3.575 -21.387 1.00 92.38 100 MET A CA 1
ATOM 791 C C . MET A 1 100 ? 16.457 -2.377 -20.511 1.00 92.38 100 MET A C 1
ATOM 793 O O . MET A 1 100 ? 16.853 -2.329 -19.348 1.00 92.38 100 MET A O 1
ATOM 797 N N . ILE A 1 101 ? 15.653 -1.444 -21.033 1.00 90.88 101 ILE A N 1
ATOM 798 C CA . ILE A 1 101 ? 15.169 -0.285 -20.268 1.00 90.88 101 ILE A CA 1
ATOM 799 C C . ILE A 1 101 ? 14.345 -0.757 -19.069 1.00 90.88 101 ILE A C 1
ATOM 801 O O . ILE A 1 101 ? 14.581 -0.321 -17.947 1.00 90.88 101 ILE A O 1
ATOM 805 N N . ASN A 1 102 ? 13.438 -1.705 -19.286 1.00 89.75 102 ASN A N 1
ATOM 806 C CA . ASN A 1 102 ? 12.610 -2.303 -18.253 1.00 89.75 102 ASN A CA 1
ATOM 807 C C . ASN A 1 102 ? 13.460 -2.938 -17.138 1.00 89.75 102 ASN A C 1
ATOM 809 O O . ASN A 1 102 ? 13.221 -2.692 -15.959 1.00 89.75 102 ASN A O 1
ATOM 813 N N . THR A 1 103 ? 14.527 -3.662 -17.493 1.00 88.94 103 THR A N 1
ATOM 814 C CA . THR A 1 103 ? 15.487 -4.238 -16.531 1.00 88.94 103 THR A CA 1
ATOM 815 C C . THR A 1 103 ? 16.196 -3.165 -15.703 1.00 88.94 103 THR A C 1
ATOM 817 O O . THR A 1 103 ? 16.342 -3.313 -14.486 1.00 88.94 103 THR A O 1
ATOM 820 N N . VAL A 1 104 ? 16.605 -2.058 -16.328 1.00 89.06 104 VAL A N 1
ATOM 821 C CA . VAL A 1 104 ? 17.208 -0.921 -15.617 1.00 89.06 104 VAL A CA 1
ATOM 822 C C . VAL A 1 104 ? 16.198 -0.283 -14.661 1.00 89.06 104 VAL A C 1
ATOM 824 O O . VAL A 1 104 ? 16.532 -0.049 -13.501 1.00 89.06 104 VAL A O 1
ATOM 827 N N . LEU A 1 105 ? 14.956 -0.063 -15.102 1.00 84.94 105 LEU A N 1
ATOM 828 C CA . LEU A 1 105 ? 13.884 0.485 -14.265 1.00 84.94 105 LEU A CA 1
ATOM 829 C C . LEU A 1 105 ? 13.591 -0.407 -13.050 1.00 84.94 105 LEU A C 1
ATOM 831 O O . LEU A 1 105 ? 13.489 0.106 -11.936 1.00 84.94 105 LEU A O 1
ATOM 835 N N . TYR A 1 106 ? 13.533 -1.730 -13.230 1.00 81.44 106 TYR A N 1
ATOM 836 C CA . TYR A 1 106 ? 13.399 -2.674 -12.116 1.00 81.44 106 TYR A CA 1
ATOM 837 C C . TYR A 1 106 ? 14.581 -2.612 -11.154 1.00 81.44 106 TYR A C 1
ATOM 839 O O . TYR A 1 106 ? 14.388 -2.584 -9.942 1.00 81.44 106 TYR A O 1
ATOM 847 N N . THR A 1 107 ? 15.806 -2.555 -11.676 1.00 82.31 107 THR A N 1
ATOM 848 C CA . THR A 1 107 ? 17.014 -2.465 -10.843 1.00 82.31 107 THR A CA 1
ATOM 849 C C . THR A 1 107 ? 16.995 -1.192 -9.996 1.00 82.31 107 THR A C 1
ATOM 851 O O . THR A 1 107 ? 17.293 -1.232 -8.804 1.00 82.31 107 THR A O 1
ATOM 854 N N . ILE A 1 108 ? 16.576 -0.067 -10.583 1.00 80.94 108 ILE A N 1
ATOM 855 C CA . ILE A 1 108 ? 16.384 1.192 -9.857 1.00 80.94 108 ILE A CA 1
ATOM 856 C C . ILE A 1 108 ? 15.315 1.026 -8.774 1.00 80.94 108 ILE A C 1
ATOM 858 O O . ILE A 1 108 ? 15.564 1.431 -7.643 1.00 80.94 108 ILE A O 1
ATOM 862 N N . HIS A 1 109 ? 14.174 0.406 -9.091 1.00 74.81 109 HIS A N 1
ATOM 863 C CA . HIS A 1 109 ? 13.085 0.175 -8.139 1.00 74.81 109 HIS A CA 1
ATOM 864 C C . HIS A 1 109 ? 13.509 -0.695 -6.944 1.00 74.81 109 HIS A C 1
ATOM 866 O O . HIS A 1 109 ? 13.133 -0.402 -5.814 1.00 74.81 109 HIS A O 1
ATOM 872 N N . LEU A 1 110 ? 14.339 -1.718 -7.166 1.00 74.25 110 LEU A N 1
ATOM 873 C CA . LEU A 1 110 ? 14.869 -2.566 -6.093 1.00 74.25 110 LEU A CA 1
ATOM 874 C C . LEU A 1 110 ? 15.841 -1.817 -5.170 1.00 74.25 110 LEU A C 1
ATOM 876 O O . LEU A 1 110 ? 15.835 -2.035 -3.962 1.00 74.25 110 LEU A O 1
ATOM 880 N N . ILE A 1 111 ? 16.687 -0.943 -5.725 1.00 75.44 111 ILE A N 1
ATOM 881 C CA . ILE A 1 111 ? 17.677 -0.177 -4.945 1.00 75.44 111 ILE A CA 1
ATOM 882 C C . ILE A 1 111 ? 17.011 1.002 -4.224 1.00 75.44 111 ILE A C 1
ATOM 884 O O . ILE A 1 111 ? 17.378 1.356 -3.104 1.00 75.44 111 ILE A O 1
ATOM 888 N N . LYS A 1 112 ? 16.042 1.635 -4.883 1.00 70.69 112 LYS A N 1
ATOM 889 C CA . LYS A 1 112 ? 15.239 2.734 -4.362 1.00 70.69 112 LYS A CA 1
ATOM 890 C C . LYS A 1 112 ? 13.789 2.472 -4.745 1.00 70.69 112 LYS A C 1
ATOM 892 O O . LYS A 1 112 ? 13.428 2.768 -5.888 1.00 70.69 112 LYS A O 1
ATOM 897 N N . PRO A 1 113 ? 12.959 1.987 -3.807 1.00 63.34 113 PRO A N 1
ATOM 898 C CA . PRO A 1 113 ? 11.531 1.852 -4.039 1.00 63.34 113 PRO A CA 1
ATOM 899 C C . PRO A 1 113 ? 11.001 3.183 -4.568 1.00 63.34 113 PRO A C 1
ATOM 901 O O . PRO A 1 113 ? 11.052 4.207 -3.889 1.00 63.34 113 PRO A O 1
ATOM 904 N N . THR A 1 114 ? 10.577 3.195 -5.832 1.00 55.66 114 THR A N 1
ATOM 905 C CA . THR A 1 114 ? 10.103 4.420 -6.498 1.00 55.66 114 THR A CA 1
ATOM 906 C C . THR A 1 114 ? 8.756 4.871 -5.948 1.00 55.66 114 THR A C 1
ATOM 908 O O . THR A 1 114 ? 8.351 6.009 -6.174 1.00 55.66 114 THR A O 1
ATOM 911 N N . MET A 1 115 ? 8.072 3.992 -5.210 1.00 54.03 115 MET A N 1
ATOM 912 C CA . MET A 1 115 ? 6.927 4.367 -4.402 1.00 54.03 115 MET A CA 1
ATOM 913 C C . MET A 1 115 ? 7.405 5.119 -3.163 1.00 54.03 115 MET A C 1
ATOM 915 O O . MET A 1 115 ? 8.174 4.559 -2.377 1.00 54.03 115 MET A O 1
ATOM 919 N N . PRO A 1 116 ? 6.960 6.369 -2.955 1.00 52.69 116 PRO A N 1
ATOM 920 C CA . PRO A 1 116 ? 7.248 7.063 -1.719 1.00 52.69 116 PRO A CA 1
ATOM 921 C C . PRO A 1 116 ? 6.613 6.282 -0.573 1.00 52.69 116 PRO A C 1
ATOM 923 O O . PRO A 1 116 ? 5.394 6.208 -0.444 1.00 52.69 116 PRO A O 1
ATOM 926 N N . SER A 1 117 ? 7.462 5.711 0.277 1.00 50.31 117 SER A N 1
ATOM 927 C CA . SER A 1 117 ? 7.057 5.281 1.605 1.00 50.31 117 SER A CA 1
ATOM 928 C C . SER A 1 117 ? 6.717 6.545 2.388 1.00 50.31 117 SER A C 1
ATOM 930 O O . SER A 1 117 ? 7.595 7.159 2.997 1.00 50.31 117 SER A O 1
ATOM 932 N N . PHE A 1 118 ? 5.457 6.978 2.350 1.00 54.09 118 PHE A N 1
ATOM 933 C CA . PHE A 1 118 ? 4.972 7.950 3.323 1.00 54.09 118 PHE A CA 1
ATOM 934 C C . PHE A 1 118 ? 5.195 7.317 4.696 1.00 54.09 118 PHE A C 1
ATOM 936 O O . PHE A 1 118 ? 4.711 6.214 4.919 1.00 54.09 118 PHE A O 1
ATOM 943 N N . GLY A 1 119 ? 6.031 7.954 5.527 1.00 56.78 119 GLY A N 1
ATOM 944 C CA . GLY A 1 119 ? 6.586 7.411 6.772 1.00 56.78 119 GLY A CA 1
ATOM 945 C C . GLY A 1 119 ? 5.536 6.981 7.802 1.00 56.78 119 GLY A C 1
ATOM 946 O O . GLY A 1 119 ? 4.661 6.172 7.525 1.00 56.78 119 GLY A O 1
ATOM 947 N N . ASN A 1 120 ? 5.623 7.476 9.033 1.00 58.38 120 ASN A N 1
ATOM 948 C CA . ASN A 1 120 ? 4.815 6.966 10.145 1.00 58.38 120 ASN A CA 1
ATOM 949 C C . ASN A 1 120 ? 3.337 7.429 10.099 1.00 58.38 120 A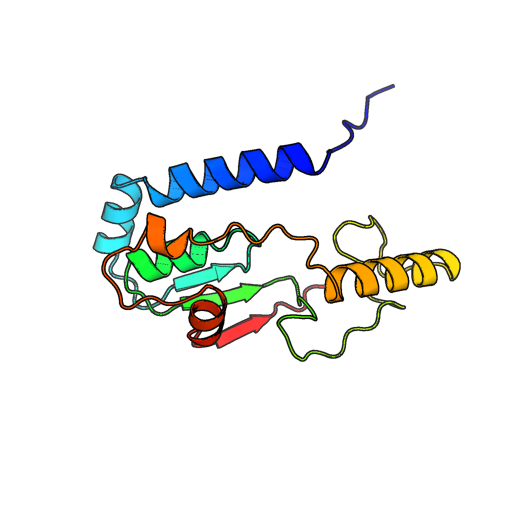SN A C 1
ATOM 951 O O . ASN A 1 120 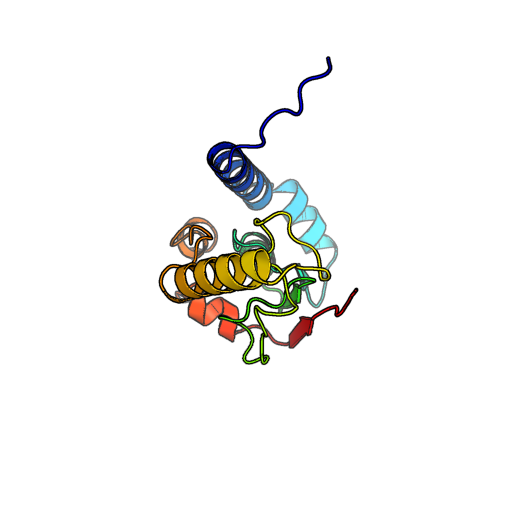? 2.847 8.103 11.004 1.00 58.38 120 ASN A O 1
ATOM 955 N N . LEU A 1 121 ? 2.598 7.081 9.039 1.00 67.81 121 LEU A N 1
ATOM 956 C CA . LEU A 1 121 ? 1.145 7.267 8.961 1.00 67.81 121 LEU A CA 1
ATOM 957 C C . LEU A 1 121 ? 0.433 6.413 10.018 1.00 67.81 121 LEU A C 1
ATOM 959 O O . LEU A 1 121 ? -0.550 6.859 10.605 1.00 67.81 121 LEU A O 1
ATOM 963 N N . VAL A 1 122 ? 0.972 5.228 10.315 1.00 64.12 122 VAL A N 1
ATOM 964 C CA . VAL A 1 122 ? 0.476 4.351 11.383 1.00 64.12 122 VAL A CA 1
ATOM 965 C C . VAL A 1 122 ? 0.469 5.084 12.729 1.00 64.12 122 VAL A C 1
ATOM 967 O O . VAL A 1 122 ? -0.576 5.137 13.372 1.00 64.12 122 VAL A O 1
ATOM 970 N N . ASP A 1 123 ? 1.567 5.744 13.112 1.00 65.81 123 ASP A N 1
ATOM 971 C CA . ASP A 1 123 ? 1.655 6.483 14.384 1.00 65.81 123 ASP A CA 1
ATOM 972 C C . ASP A 1 123 ? 0.674 7.661 14.444 1.00 65.81 123 ASP A C 1
ATOM 974 O O . ASP A 1 123 ? 0.109 7.960 15.496 1.00 65.81 123 ASP A O 1
ATOM 978 N N . LYS A 1 124 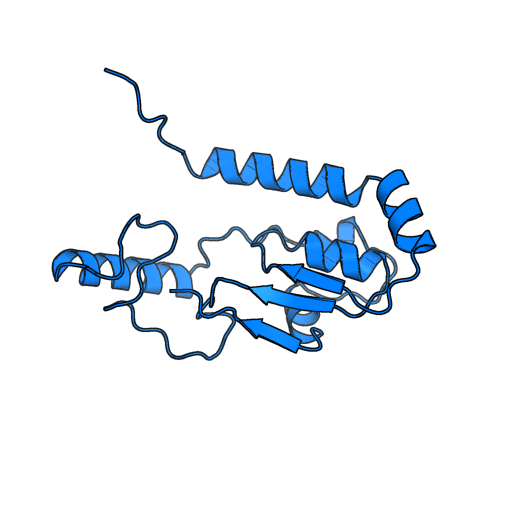? 0.448 8.326 13.303 1.00 75.38 124 LYS A N 1
ATOM 979 C CA . LYS A 1 124 ? -0.469 9.468 13.208 1.00 75.38 124 LYS A CA 1
ATOM 980 C C . LYS A 1 124 ? -1.927 9.060 13.429 1.00 75.38 124 LYS A C 1
ATOM 982 O O . LYS A 1 124 ? -2.663 9.792 14.088 1.00 75.38 124 LYS A O 1
ATOM 987 N N . TYR A 1 125 ? -2.357 7.929 12.870 1.00 73.00 125 TYR A N 1
ATOM 988 C CA . TYR A 1 125 ? -3.770 7.523 12.879 1.00 73.00 125 TYR A CA 1
ATOM 989 C C . TYR A 1 125 ? -4.098 6.413 13.889 1.00 73.00 125 TYR A C 1
ATOM 991 O O . TYR A 1 125 ? -5.269 6.233 14.229 1.00 73.00 125 TYR A O 1
ATOM 999 N N . VAL A 1 126 ? -3.095 5.697 14.407 1.00 67.50 126 VAL A N 1
ATOM 1000 C CA . VAL A 1 126 ? -3.245 4.600 15.381 1.00 67.50 126 VAL A CA 1
ATOM 1001 C C . VAL A 1 126 ? -2.228 4.730 16.537 1.00 67.50 126 VAL A C 1
ATOM 1003 O O . VAL A 1 126 ? -1.430 3.830 16.779 1.00 67.50 126 VAL A O 1
ATOM 1006 N N . PRO A 1 127 ? -2.269 5.812 17.338 1.00 61.25 127 PRO A N 1
ATOM 1007 C CA . PRO A 1 127 ? -1.269 6.064 18.386 1.00 61.25 127 PRO A CA 1
ATOM 1008 C C . PRO A 1 127 ? -1.374 5.155 19.631 1.00 61.25 127 PRO A C 1
ATOM 1010 O O . PRO A 1 127 ? -0.548 5.256 20.532 1.00 61.25 127 PRO A O 1
ATOM 1013 N N . LYS A 1 128 ? -2.413 4.311 19.750 1.00 52.72 128 LYS A N 1
ATOM 1014 C CA . LYS A 1 128 ? -2.767 3.577 20.991 1.00 52.72 128 LYS A CA 1
ATOM 1015 C C . LYS A 1 128 ? -2.552 2.056 20.940 1.00 52.72 128 LYS A C 1
ATOM 1017 O O . LYS A 1 128 ? -3.001 1.350 21.840 1.00 52.72 128 LYS A O 1
ATOM 1022 N N . LYS A 1 129 ? -1.892 1.543 19.904 1.00 56.16 129 LYS A N 1
ATOM 1023 C CA . LYS A 1 129 ? -1.465 0.136 19.802 1.00 56.16 129 LYS A CA 1
ATOM 1024 C C . LYS A 1 129 ? 0.063 0.072 19.918 1.00 56.16 129 LYS A C 1
ATOM 1026 O O . LYS A 1 129 ? 0.696 1.094 19.659 1.00 56.16 129 LYS A O 1
ATOM 1031 N N . PRO A 1 130 ? 0.666 -1.053 20.358 1.00 52.59 130 PRO A N 1
ATOM 1032 C CA . PRO A 1 130 ? 2.123 -1.160 20.379 1.00 52.59 130 PRO A CA 1
ATOM 1033 C C . PRO A 1 130 ? 2.667 -0.799 18.995 1.00 52.59 130 PRO A C 1
ATOM 1035 O O . PRO A 1 130 ? 2.107 -1.233 17.987 1.00 52.59 130 PRO A O 1
ATOM 1038 N N . PHE A 1 131 ? 3.694 0.054 18.980 1.00 44.22 131 PHE A N 1
ATOM 1039 C CA . PHE A 1 131 ? 4.336 0.556 17.769 1.00 44.22 131 PHE A CA 1
ATOM 1040 C C . PHE A 1 131 ? 4.618 -0.609 16.818 1.00 44.22 131 PHE A C 1
ATOM 1042 O O . PHE A 1 131 ? 5.263 -1.581 17.204 1.00 44.22 131 PHE A O 1
ATOM 1049 N N . MET A 1 132 ? 4.086 -0.514 15.604 1.00 48.00 132 MET A N 1
ATOM 1050 C CA . MET A 1 132 ? 4.261 -1.513 14.562 1.00 48.00 132 MET A CA 1
ATOM 1051 C C . MET A 1 132 ? 4.683 -0.755 13.308 1.00 48.00 132 MET A C 1
ATOM 1053 O O . MET A 1 132 ? 3.885 -0.041 12.701 1.00 48.00 132 MET A O 1
ATOM 1057 N N . SER A 1 133 ? 5.965 -0.848 12.965 1.00 50.16 133 SER A N 1
ATOM 1058 C CA . SER A 1 133 ? 6.526 -0.256 11.749 1.00 50.16 133 SER A CA 1
ATOM 1059 C C . SER A 1 133 ? 5.793 -0.768 10.503 1.00 50.16 133 SER A C 1
ATOM 1061 O O . SER A 1 133 ? 5.225 -1.858 10.518 1.00 50.16 133 SER A O 1
ATOM 1063 N N . ASN A 1 134 ? 5.842 -0.037 9.382 1.00 52.28 134 ASN A N 1
ATOM 1064 C CA . ASN A 1 134 ? 5.237 -0.498 8.118 1.00 52.28 134 ASN A CA 1
ATOM 1065 C C . ASN A 1 134 ? 5.720 -1.911 7.722 1.00 52.28 134 ASN A C 1
ATOM 1067 O O . ASN A 1 134 ? 4.960 -2.692 7.155 1.00 52.28 134 ASN A O 1
ATOM 1071 N N . SER A 1 135 ? 6.967 -2.260 8.051 1.00 52.62 135 SER A N 1
ATOM 1072 C CA . SER A 1 135 ? 7.523 -3.608 7.896 1.00 52.62 135 SER A CA 1
ATOM 1073 C C . SER A 1 135 ? 6.883 -4.642 8.823 1.00 52.62 135 SER A C 1
ATOM 1075 O O . SER A 1 135 ? 6.577 -5.746 8.379 1.00 52.62 135 SER A O 1
ATOM 1077 N N . GLU A 1 136 ? 6.648 -4.295 10.088 1.00 57.22 136 GLU A N 1
ATOM 1078 C CA . GLU A 1 136 ? 6.012 -5.196 11.053 1.00 57.22 136 GLU A CA 1
ATOM 1079 C C . GLU A 1 136 ? 4.523 -5.384 10.738 1.00 57.22 136 GLU A C 1
ATOM 1081 O O . GLU A 1 136 ? 4.026 -6.507 10.789 1.00 57.22 136 GLU A O 1
ATOM 1086 N N . LEU A 1 137 ? 3.836 -4.327 10.293 1.00 60.44 137 LEU A N 1
ATOM 1087 C CA . LEU A 1 137 ? 2.442 -4.384 9.856 1.00 60.44 137 LEU A CA 1
ATOM 1088 C C . LEU A 1 137 ? 2.288 -5.318 8.652 1.00 60.44 137 LEU A C 1
ATOM 1090 O O . LEU A 1 137 ? 1.443 -6.211 8.676 1.00 60.44 137 LEU A O 1
ATOM 1094 N N . LYS A 1 138 ? 3.162 -5.181 7.647 1.00 57.75 138 LYS A N 1
ATOM 1095 C CA . LYS A 1 138 ? 3.206 -6.085 6.488 1.00 57.75 138 LYS A CA 1
ATOM 1096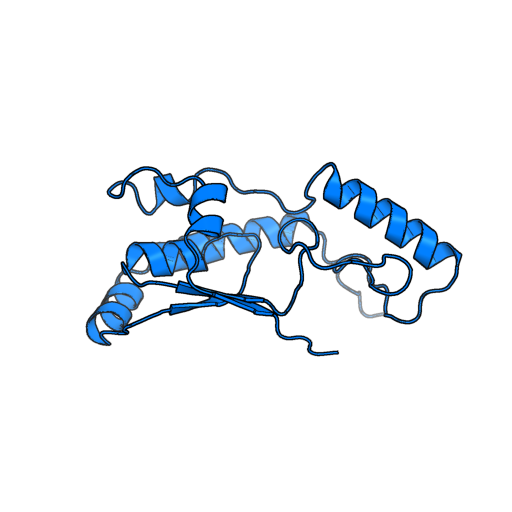 C C . LYS A 1 138 ? 3.520 -7.534 6.883 1.00 57.75 138 LYS A C 1
ATOM 1098 O O . LYS A 1 138 ? 3.002 -8.447 6.257 1.00 57.75 138 LYS A O 1
ATOM 1103 N N . SER A 1 139 ? 4.313 -7.763 7.934 1.00 59.00 139 SER A N 1
ATOM 1104 C CA . SER A 1 139 ? 4.579 -9.116 8.456 1.00 59.00 139 SER A CA 1
ATOM 1105 C C . SER A 1 139 ? 3.459 -9.701 9.331 1.00 59.00 139 SER A C 1
ATOM 1107 O O . SER A 1 139 ? 3.434 -10.907 9.550 1.00 59.00 139 SER A O 1
ATOM 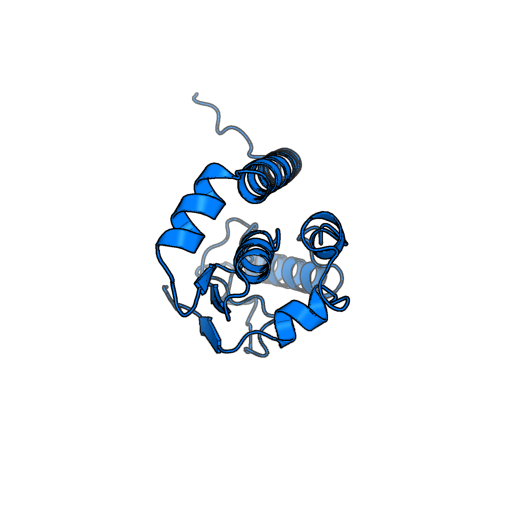1109 N N . SER A 1 140 ? 2.534 -8.869 9.824 1.00 56.91 140 SER A N 1
ATOM 1110 C CA . SER A 1 140 ? 1.396 -9.285 10.666 1.00 56.91 140 SER A CA 1
ATOM 1111 C C . SER A 1 140 ? 0.179 -9.785 9.874 1.00 56.91 140 SER A C 1
ATOM 1113 O O . SER A 1 140 ? -0.821 -10.207 10.456 1.00 56.91 140 SER A O 1
ATOM 1115 N N . VAL A 1 141 ? 0.258 -9.723 8.545 1.00 59.47 141 VAL A N 1
ATOM 1116 C CA . VAL A 1 141 ? -0.807 -10.108 7.618 1.00 59.47 141 VAL A CA 1
ATOM 1117 C C . VAL A 1 141 ? -1.032 -11.615 7.685 1.00 59.47 141 VAL A C 1
ATOM 1119 O O . VAL A 1 141 ? -0.093 -12.398 7.549 1.00 59.47 141 VAL A O 1
ATOM 1122 N N . LEU A 1 142 ? -2.288 -12.032 7.873 1.00 58.59 142 LEU A N 1
ATOM 1123 C CA . LEU A 1 142 ? -2.628 -13.453 8.014 1.00 58.59 142 LEU A CA 1
ATOM 1124 C C . LEU A 1 142 ? -2.479 -14.233 6.704 1.00 58.59 142 LEU A C 1
ATOM 1126 O O . LEU A 1 142 ? -2.125 -15.410 6.723 1.00 58.59 142 LEU A O 1
ATOM 1130 N N . LEU A 1 143 ? -2.785 -13.594 5.574 1.00 67.38 143 LEU A N 1
ATOM 1131 C CA . LEU A 1 143 ? -2.732 -14.202 4.250 1.00 67.38 143 LEU A CA 1
ATOM 1132 C C . LEU A 1 143 ? -2.504 -13.118 3.189 1.00 67.38 143 LEU A C 1
ATOM 1134 O O . LEU A 1 143 ? -3.099 -12.042 3.263 1.00 67.38 143 LEU A O 1
ATOM 1138 N N . HIS A 1 144 ? -1.669 -13.423 2.197 1.00 61.25 144 HIS A N 1
ATOM 1139 C CA . HIS A 1 144 ? -1.534 -12.627 0.981 1.00 61.25 144 HIS A CA 1
ATOM 1140 C C . HIS A 1 144 ? -2.211 -13.361 -0.177 1.00 61.25 144 HIS A C 1
ATOM 1142 O O . HIS A 1 144 ? -1.823 -14.483 -0.502 1.00 61.25 144 HIS A O 1
ATOM 1148 N N . ILE A 1 145 ? -3.207 -12.731 -0.791 1.00 66.00 145 ILE A N 1
ATOM 1149 C CA . ILE A 1 145 ? -3.856 -13.201 -2.013 1.00 66.00 145 ILE A CA 1
ATOM 1150 C C . ILE A 1 145 ? -3.242 -12.415 -3.169 1.00 66.00 145 ILE A C 1
ATOM 1152 O O . ILE A 1 145 ? -3.307 -11.190 -3.194 1.00 66.00 145 ILE A O 1
ATOM 1156 N N . ILE A 1 146 ? -2.607 -13.115 -4.104 1.00 59.38 146 ILE A N 1
ATOM 1157 C CA . ILE A 1 146 ? -2.088 -12.514 -5.333 1.00 59.38 146 ILE A CA 1
ATOM 1158 C C . ILE A 1 146 ? -3.020 -12.963 -6.449 1.00 59.38 146 ILE A C 1
ATOM 1160 O O . ILE A 1 146 ? -3.095 -14.157 -6.746 1.00 59.38 146 ILE A O 1
ATOM 1164 N N . GLU A 1 147 ? -3.763 -12.025 -7.027 1.00 56.94 147 GLU A N 1
ATOM 1165 C CA . GLU A 1 147 ? -4.601 -12.317 -8.187 1.00 56.94 147 GLU A CA 1
ATOM 1166 C C . GLU A 1 147 ? -3.717 -12.292 -9.438 1.00 56.94 147 GLU A C 1
ATOM 1168 O O . GLU A 1 147 ? -3.323 -11.229 -9.915 1.00 56.94 147 GLU A O 1
ATOM 1173 N N . GLU A 1 148 ? -3.374 -13.467 -9.975 1.00 46.91 148 GLU A N 1
ATOM 1174 C CA . GLU A 1 148 ? -2.730 -13.577 -11.291 1.00 46.91 148 GLU A CA 1
ATOM 1175 C C . GLU A 1 148 ? -3.779 -13.398 -12.401 1.00 46.91 148 GLU A C 1
ATOM 1177 O O . GLU A 1 148 ? -4.210 -14.350 -13.051 1.00 46.91 148 GLU A O 1
ATOM 1182 N N . GLY A 1 149 ? -4.244 -12.161 -12.579 1.00 46.28 149 GLY A N 1
ATOM 1183 C CA . GLY A 1 149 ? -5.043 -11.752 -13.732 1.00 46.28 149 GLY A CA 1
ATOM 1184 C C . GLY A 1 149 ? -4.137 -11.207 -14.833 1.00 46.28 149 GLY A C 1
ATOM 1185 O O . GLY A 1 149 ? -3.636 -10.091 -14.703 1.00 46.28 149 GLY A O 1
ATOM 1186 N N . PHE A 1 150 ? -3.915 -12.005 -15.882 1.00 37.66 150 PHE A N 1
ATOM 1187 C CA . PHE A 1 150 ? -3.247 -11.597 -17.127 1.00 37.66 150 PHE A CA 1
ATOM 1188 C C . PHE A 1 150 ? -4.212 -10.885 -18.079 1.00 37.66 150 PHE A C 1
ATOM 1190 O O . PHE A 1 150 ? -5.367 -11.357 -18.205 1.00 37.66 150 PHE A O 1
#

Radius of gyration: 17.9 Å; chains: 1; bounding box: 40×33×53 Å

Foldseek 3Di:
DDDPPPPDPVVVVVVVVVVLVCVLPPVVVLVVVLVVPDQAEEEEDDLACSRLLVCVVSVHQYEYEYLDDPVLLDVDDDQLQQDADPPLPDHSDDDPVSSVVRVVVSVCCNVPVPRPNPFPPSCVRPVPDPDAGPVNSSVSHPYYHHDPDD